Protein AF-U7QL66-F1 (afdb_monomer_lite)

Organism: NCBI:txid1348334

Foldseek 3Di:
DDDYDDDDDDDDDDDDDDDDPDDDDDDDDDLADDAACWAAWDQFPVRWIKTWGLFQAPAPPAPDWDAAPVDPPFIWHKFFGTFMWTAGRNHDTGTPGTRWIWTHTNRSPPIFTFHYWDADPVRDIDTDGDDGDDPVCVVVVVVVVVVD

pLDDT: mean 83.58, std 19.4, range [34.06, 98.75]

Structure (mmCIF, N/CA/C/O backbone):
data_AF-U7QL66-F1
#
_entry.id   AF-U7QL66-F1
#
loop_
_atom_site.group_PDB
_atom_site.id
_atom_site.type_symbol
_atom_site.label_atom_id
_atom_site.label_alt_id
_atom_site.label_comp_id
_atom_site.label_asym_id
_atom_site.label_entity_id
_atom_site.label_seq_id
_atom_site.pdbx_PDB_ins_code
_atom_site.Cartn_x
_atom_site.Cartn_y
_atom_site.Cartn_z
_atom_site.occupancy
_atom_site.B_iso_or_equiv
_atom_site.auth_seq_id
_atom_site.auth_comp_id
_atom_site.auth_asym_id
_atom_site.auth_atom_id
_atom_site.pdbx_PDB_model_num
ATOM 1 N N . MET A 1 1 ? -92.414 -1.907 -12.425 1.00 38.94 1 MET A N 1
ATOM 2 C CA . MET A 1 1 ? -91.054 -2.414 -12.696 1.00 38.94 1 MET A CA 1
ATOM 3 C C . MET A 1 1 ? -90.173 -1.209 -13.003 1.00 38.94 1 MET A C 1
ATOM 5 O O . MET A 1 1 ? -90.602 -0.395 -13.807 1.00 38.94 1 MET A O 1
ATOM 9 N N . ASN A 1 2 ? -89.016 -1.118 -12.329 1.00 34.97 2 ASN A N 1
ATOM 10 C CA . ASN A 1 2 ? -87.905 -0.143 -12.462 1.00 34.97 2 ASN A CA 1
ATOM 11 C C . ASN A 1 2 ? -88.143 1.210 -11.744 1.00 34.97 2 ASN A C 1
ATOM 13 O O . ASN A 1 2 ? -89.001 1.965 -12.174 1.00 34.97 2 ASN A O 1
ATOM 17 N N . ILE A 1 3 ? -87.591 1.548 -10.564 1.00 43.28 3 ILE A N 1
ATOM 18 C CA . ILE A 1 3 ? -86.245 1.441 -9.942 1.00 43.28 3 ILE A CA 1
ATOM 19 C C . ILE A 1 3 ? -85.264 2.525 -10.469 1.00 43.28 3 ILE A C 1
ATOM 21 O O . ILE A 1 3 ? -84.687 2.337 -11.533 1.00 43.28 3 ILE A O 1
ATOM 25 N N . ASN A 1 4 ? -85.043 3.567 -9.633 1.00 43.81 4 ASN A N 1
ATOM 26 C CA . ASN A 1 4 ? -83.749 4.231 -9.309 1.00 43.81 4 ASN A CA 1
ATOM 27 C C . ASN A 1 4 ? -83.095 5.183 -10.348 1.00 43.81 4 ASN A C 1
ATOM 29 O O . ASN A 1 4 ? -83.292 5.006 -11.536 1.00 43.81 4 ASN A O 1
ATOM 33 N N . HIS A 1 5 ? -82.242 6.180 -10.045 1.00 45.50 5 HIS A N 1
ATOM 34 C CA . HIS A 1 5 ? -81.647 6.782 -8.831 1.00 45.50 5 HIS A CA 1
ATOM 35 C C . HIS A 1 5 ? -80.715 7.951 -9.266 1.00 45.50 5 HIS A C 1
ATOM 37 O O . HIS A 1 5 ? -80.104 7.838 -10.321 1.00 45.50 5 HIS A O 1
ATOM 43 N N . SER A 1 6 ? -80.477 8.922 -8.361 1.00 57.81 6 SER A N 1
ATOM 44 C CA . SER A 1 6 ? -79.197 9.652 -8.125 1.00 57.81 6 SER A CA 1
ATOM 45 C C . SER A 1 6 ? -78.685 10.597 -9.240 1.00 57.81 6 SER A C 1
ATOM 47 O O . SER A 1 6 ? -79.001 10.426 -10.404 1.00 57.81 6 SER A O 1
ATOM 49 N N . VAL A 1 7 ? -77.944 11.682 -8.976 1.00 44.00 7 VAL A N 1
ATOM 50 C CA . VAL A 1 7 ? -76.622 11.706 -8.327 1.00 44.00 7 VAL A CA 1
ATOM 51 C C . VAL A 1 7 ? -76.385 13.037 -7.591 1.00 44.00 7 VAL A C 1
ATOM 53 O O . VAL A 1 7 ? -76.432 14.105 -8.197 1.00 44.00 7 VAL A O 1
ATOM 56 N N . CYS A 1 8 ? -76.074 12.964 -6.291 1.00 45.19 8 CYS A N 1
ATOM 57 C CA . CYS A 1 8 ? -75.400 14.031 -5.541 1.00 45.19 8 CYS A CA 1
ATOM 58 C C . CYS A 1 8 ? -73.889 13.925 -5.788 1.00 45.19 8 CYS A C 1
ATOM 60 O O . CYS A 1 8 ? -73.288 12.903 -5.460 1.00 45.19 8 CYS A O 1
ATOM 62 N N . SER A 1 9 ? -73.270 14.972 -6.334 1.00 47.75 9 SER A N 1
ATOM 63 C CA . SER A 1 9 ? -71.812 15.046 -6.484 1.00 47.75 9 SER A CA 1
ATOM 64 C C . SER A 1 9 ? -71.155 15.520 -5.188 1.00 47.75 9 SER A C 1
ATOM 66 O O . SER A 1 9 ? -71.412 16.631 -4.730 1.00 47.75 9 SER A O 1
ATOM 68 N N . LEU A 1 10 ? -70.266 14.695 -4.631 1.00 46.38 10 LEU A N 1
ATOM 69 C CA . LEU A 1 10 ? -69.299 15.083 -3.603 1.00 46.38 10 LEU A CA 1
ATOM 70 C C . LEU A 1 10 ? -67.921 15.192 -4.268 1.00 46.38 10 LEU A C 1
ATOM 72 O O . LEU A 1 10 ? -67.389 14.199 -4.762 1.00 46.38 10 LEU A O 1
ATOM 76 N N . ALA A 1 11 ? -67.348 16.394 -4.298 1.00 51.62 11 ALA A N 1
ATOM 77 C CA . ALA A 1 11 ? -65.981 16.606 -4.761 1.00 51.62 11 ALA A CA 1
ATOM 78 C C . ALA A 1 11 ? -65.005 16.303 -3.614 1.00 51.62 11 ALA A C 1
ATOM 80 O O . ALA A 1 11 ? -65.017 16.979 -2.587 1.00 51.62 11 ALA A O 1
ATOM 81 N N . VAL A 1 12 ? -64.172 15.275 -3.783 1.00 53.66 12 VAL A N 1
ATOM 82 C CA . VAL A 1 12 ? -63.078 14.937 -2.864 1.00 53.66 12 VAL A CA 1
ATOM 83 C C . VAL A 1 12 ? -61.782 15.486 -3.454 1.00 53.66 12 VAL A C 1
ATOM 85 O O . VAL A 1 12 ? -61.336 15.033 -4.506 1.00 53.66 12 VAL A O 1
ATOM 88 N N . THR A 1 13 ? -61.178 16.466 -2.786 1.00 55.41 13 THR A N 1
ATOM 89 C CA . THR A 1 13 ? -59.873 17.023 -3.168 1.00 55.41 13 THR A CA 1
ATOM 90 C C . THR A 1 13 ? -58.767 16.267 -2.432 1.00 55.41 13 THR A C 1
ATOM 92 O O . THR A 1 13 ? -58.628 16.396 -1.217 1.00 55.41 13 THR A O 1
ATOM 95 N N . CYS A 1 14 ? -57.967 15.481 -3.154 1.00 47.47 14 CYS A N 1
ATOM 96 C CA . CYS A 1 14 ? -56.754 14.857 -2.621 1.00 47.47 14 CYS A CA 1
ATOM 97 C C . CYS A 1 14 ? -55.600 15.874 -2.588 1.00 47.47 14 CYS A C 1
ATOM 99 O O . CYS A 1 14 ? -55.140 16.330 -3.633 1.00 47.47 14 CYS A O 1
ATOM 101 N N . LEU A 1 15 ? -55.113 16.213 -1.392 1.00 58.25 15 LEU A N 1
ATOM 102 C CA . LEU A 1 15 ? -53.862 16.950 -1.194 1.00 58.25 15 LEU A CA 1
ATOM 103 C C . LEU A 1 15 ? -52.686 15.968 -1.288 1.00 58.25 15 LEU A C 1
ATOM 105 O O . LEU A 1 15 ? -52.496 15.134 -0.406 1.00 58.25 15 LEU A O 1
ATOM 109 N N . PHE A 1 16 ? -51.896 16.063 -2.357 1.00 60.91 16 PHE A N 1
ATOM 110 C CA . PHE A 1 16 ? -50.624 15.351 -2.472 1.00 60.91 16 PHE A CA 1
ATOM 111 C C . PHE A 1 16 ? -49.550 16.121 -1.692 1.00 60.91 16 PHE A C 1
ATOM 113 O O . PHE A 1 16 ? -49.189 17.235 -2.067 1.00 60.91 16 PHE A O 1
ATOM 120 N N . PHE A 1 17 ? -49.048 15.546 -0.598 1.00 59.81 17 PHE A N 1
ATOM 121 C CA . PHE A 1 17 ? -47.906 16.092 0.139 1.00 59.81 17 PHE A CA 1
ATOM 122 C C . PHE A 1 17 ? -46.618 15.543 -0.489 1.00 59.81 17 PHE A C 1
ATOM 124 O O . PHE A 1 17 ? -46.265 14.381 -0.291 1.00 59.81 17 PHE A O 1
ATOM 131 N N . SER A 1 18 ? -45.927 16.357 -1.286 1.00 65.31 18 SER A N 1
ATOM 132 C CA . SER A 1 18 ? -44.615 15.998 -1.829 1.00 65.31 18 SER A CA 1
ATOM 133 C C . SER A 1 18 ? -43.551 16.184 -0.748 1.00 65.31 18 SER A C 1
ATOM 135 O O . SER A 1 18 ? -43.198 17.311 -0.409 1.00 65.31 18 SER A O 1
ATOM 137 N N . ILE A 1 19 ? -43.027 15.085 -0.202 1.00 64.62 19 ILE A N 1
ATOM 138 C CA . ILE A 1 19 ? -41.820 15.109 0.633 1.00 64.62 19 ILE A CA 1
ATOM 139 C C . ILE A 1 19 ? -40.602 15.379 -0.254 1.00 64.62 19 ILE A C 1
ATOM 141 O O . ILE A 1 19 ? -40.153 14.522 -1.012 1.00 64.62 19 ILE A O 1
ATOM 145 N N . THR A 1 20 ? -40.061 16.591 -0.182 1.00 66.38 20 THR A N 1
ATOM 146 C CA . THR A 1 20 ? -38.786 16.921 -0.819 1.00 66.38 20 THR A CA 1
ATOM 147 C C . THR A 1 20 ? -37.652 16.398 0.059 1.00 66.38 20 THR A C 1
ATOM 149 O O . THR A 1 20 ? -37.347 16.998 1.088 1.00 66.38 20 THR A O 1
ATOM 152 N N . ASN A 1 21 ? -37.008 15.295 -0.329 1.00 69.56 21 ASN A N 1
ATOM 153 C CA . ASN A 1 21 ? -35.705 14.943 0.235 1.00 69.56 21 ASN A CA 1
ATOM 154 C C . ASN A 1 21 ? -34.675 15.936 -0.313 1.00 69.56 21 ASN A C 1
ATOM 156 O O . ASN A 1 21 ? -34.257 15.841 -1.465 1.00 69.56 21 ASN A O 1
ATOM 160 N N . THR A 1 22 ? -34.299 16.928 0.491 1.00 70.56 22 THR A N 1
ATOM 161 C CA . THR A 1 22 ? -33.166 17.802 0.182 1.00 70.56 22 THR A CA 1
ATOM 162 C C . THR A 1 22 ? -31.888 16.975 0.206 1.00 70.56 22 THR A C 1
ATOM 164 O O . THR A 1 22 ? -31.561 16.378 1.231 1.00 70.56 22 THR A O 1
ATOM 167 N N . ALA A 1 23 ? -31.162 16.936 -0.912 1.00 71.19 23 ALA A N 1
ATOM 168 C CA . ALA A 1 23 ? -29.839 16.329 -0.957 1.00 71.19 23 ALA A CA 1
ATOM 169 C C . ALA A 1 23 ? -28.906 17.100 -0.012 1.00 71.19 23 ALA A C 1
ATOM 171 O O . ALA A 1 23 ? -28.604 18.272 -0.240 1.00 71.19 23 ALA A O 1
ATOM 172 N N . GLN A 1 24 ? -28.482 16.454 1.071 1.00 77.75 24 GLN A N 1
ATOM 173 C CA . GLN A 1 24 ? -27.497 17.012 1.986 1.00 77.75 24 GLN A CA 1
ATOM 174 C C . GLN A 1 24 ? -26.102 16.750 1.418 1.00 77.75 24 GLN A C 1
ATOM 176 O O . GLN A 1 24 ? -25.776 15.619 1.058 1.00 77.75 24 GLN A O 1
ATOM 181 N N . ALA A 1 25 ? -25.288 17.800 1.304 1.00 79.62 25 ALA A N 1
ATOM 182 C CA . ALA A 1 25 ? -23.911 17.663 0.849 1.00 79.62 25 ALA A CA 1
ATOM 183 C C . ALA A 1 25 ? -23.125 16.782 1.833 1.00 79.62 25 ALA A C 1
ATOM 185 O O . ALA A 1 25 ? -23.162 17.012 3.043 1.00 79.62 25 ALA A O 1
ATOM 186 N N . ALA A 1 26 ? -22.423 15.774 1.313 1.00 85.44 26 ALA A N 1
ATOM 187 C CA . ALA A 1 26 ? -21.496 14.982 2.107 1.00 85.44 26 ALA A CA 1
ATOM 188 C C . ALA A 1 26 ? -20.259 15.827 2.436 1.00 85.44 26 ALA A C 1
ATOM 190 O O . ALA A 1 26 ? -19.663 16.438 1.547 1.00 85.44 26 ALA A O 1
ATOM 191 N N . THR A 1 27 ? -19.865 15.844 3.707 1.00 88.75 27 THR A N 1
ATOM 192 C CA . THR A 1 27 ? -18.604 16.451 4.138 1.00 88.75 27 THR A CA 1
ATOM 193 C C . THR A 1 27 ? -17.550 15.362 4.231 1.00 88.75 27 THR A C 1
ATOM 195 O O . THR A 1 27 ? -17.754 14.359 4.912 1.00 88.75 27 THR A O 1
ATOM 198 N N . PHE A 1 28 ? -16.414 15.576 3.575 1.00 90.62 28 PHE A N 1
ATOM 199 C CA . PHE A 1 28 ? -15.249 14.711 3.702 1.00 90.62 28 PHE A CA 1
ATOM 200 C C . PHE A 1 28 ? -14.248 15.352 4.651 1.00 90.62 28 PHE A C 1
ATOM 202 O O . PHE A 1 28 ? -13.919 16.532 4.522 1.00 90.62 28 PHE A O 1
ATOM 209 N N . THR A 1 29 ? -13.746 14.562 5.589 1.00 93.56 29 THR A N 1
ATOM 210 C CA . THR A 1 29 ? -12.607 14.928 6.423 1.00 93.56 29 THR A CA 1
ATOM 211 C C . THR A 1 29 ? -11.462 13.978 6.133 1.00 93.56 29 THR A C 1
ATOM 213 O O . THR A 1 29 ? -11.650 12.826 5.735 1.00 93.56 29 THR A O 1
ATOM 216 N N . ARG A 1 30 ? -10.242 14.478 6.306 1.00 94.12 30 ARG A N 1
ATOM 217 C CA . ARG A 1 30 ? -9.058 13.639 6.216 1.00 94.12 30 ARG A CA 1
ATOM 218 C C . ARG A 1 30 ? -8.996 12.759 7.457 1.00 94.12 30 ARG A C 1
ATOM 220 O O . ARG A 1 30 ? -8.876 13.283 8.558 1.00 94.12 30 ARG A O 1
ATOM 227 N N . PHE A 1 31 ? -9.081 11.450 7.259 1.00 95.06 31 PHE A N 1
ATOM 228 C CA . PHE A 1 31 ? -8.989 10.481 8.348 1.00 95.06 31 PHE A CA 1
ATOM 229 C C . PHE A 1 31 ? -7.541 10.071 8.642 1.00 95.06 31 PHE A C 1
ATOM 231 O O . PHE A 1 31 ? -7.147 10.040 9.796 1.00 95.06 31 PHE A O 1
ATOM 238 N N . ALA A 1 32 ? -6.739 9.814 7.605 1.00 97.12 32 ALA A N 1
ATOM 239 C CA . ALA A 1 32 ? -5.353 9.366 7.736 1.00 97.12 32 ALA A CA 1
ATOM 240 C C . ALA A 1 32 ? -4.462 9.931 6.618 1.00 97.12 32 ALA A C 1
ATOM 242 O O . ALA A 1 32 ? -4.953 10.393 5.580 1.00 97.12 32 ALA A O 1
ATOM 243 N N . GLU A 1 33 ? -3.145 9.899 6.828 1.00 97.31 33 GLU A N 1
ATOM 244 C CA . GLU A 1 33 ? -2.145 10.387 5.879 1.00 97.31 33 GLU A CA 1
ATOM 245 C C . GLU A 1 33 ? -0.819 9.629 5.913 1.00 97.31 33 GLU A C 1
ATOM 247 O O . GLU A 1 33 ? -0.607 8.778 6.764 1.00 97.31 33 GLU A O 1
ATOM 252 N N . GLY A 1 34 ? 0.087 9.954 4.985 1.00 96.75 34 GLY A N 1
ATOM 253 C CA . GLY A 1 34 ? 1.432 9.371 4.944 1.00 96.75 34 GLY A CA 1
ATOM 254 C C . GLY A 1 34 ? 1.516 7.998 4.271 1.00 96.75 34 GLY A C 1
ATOM 255 O O . GLY A 1 34 ? 2.612 7.466 4.146 1.00 96.75 34 GLY A O 1
ATOM 256 N N . LEU A 1 35 ? 0.390 7.459 3.795 1.00 98.06 35 LEU A N 1
ATOM 257 C CA . LEU A 1 35 ? 0.331 6.194 3.061 1.00 98.06 35 LEU A CA 1
ATOM 258 C C . LEU A 1 35 ? 0.946 6.322 1.657 1.00 98.06 35 LEU A C 1
ATOM 260 O O . LEU A 1 35 ? 0.648 7.261 0.912 1.00 98.06 35 LEU A O 1
ATOM 264 N N . GLN A 1 36 ? 1.754 5.344 1.261 1.00 97.94 36 GLN A N 1
ATOM 265 C CA . GLN A 1 36 ? 2.434 5.279 -0.028 1.00 97.94 36 GLN A CA 1
ATOM 266 C C . GLN A 1 36 ? 1.619 4.492 -1.049 1.00 97.94 36 GLN A C 1
ATOM 268 O O . GLN A 1 36 ? 1.538 3.265 -0.995 1.00 97.94 36 GLN A O 1
ATOM 273 N N . ASN A 1 37 ? 1.048 5.199 -2.030 1.00 97.19 37 ASN A N 1
ATOM 274 C CA . ASN A 1 37 ? 0.239 4.580 -3.081 1.00 97.19 37 ASN A CA 1
ATOM 275 C C . ASN A 1 37 ? -0.818 3.623 -2.487 1.00 97.19 37 ASN A C 1
ATOM 277 O O . ASN A 1 37 ? -0.853 2.445 -2.845 1.00 97.19 37 ASN A O 1
ATOM 281 N N . ALA A 1 38 ? -1.656 4.129 -1.572 1.00 97.44 38 ALA A N 1
ATOM 282 C CA . ALA A 1 38 ? -2.722 3.355 -0.934 1.00 97.44 38 ALA A CA 1
ATOM 283 C C . ALA A 1 38 ? -3.608 2.633 -1.972 1.00 97.44 38 ALA A C 1
ATOM 285 O O . ALA A 1 38 ? -3.879 3.163 -3.060 1.00 97.44 38 ALA A O 1
ATOM 286 N N . ARG A 1 39 ? -4.017 1.404 -1.649 1.00 96.69 39 ARG A N 1
ATOM 287 C CA . ARG A 1 39 ? -4.853 0.532 -2.486 1.00 96.69 39 ARG A CA 1
ATOM 288 C C . ARG A 1 39 ? -6.049 0.019 -1.678 1.00 96.69 39 ARG A C 1
ATOM 290 O O . ARG A 1 39 ? -6.770 0.823 -1.091 1.00 96.69 39 ARG A O 1
ATOM 297 N N . GLY A 1 40 ? -6.287 -1.290 -1.698 1.00 97.38 40 GLY A N 1
ATOM 298 C CA . GLY A 1 40 ? -7.339 -1.952 -0.949 1.00 97.38 40 GLY A CA 1
ATOM 299 C C . GLY A 1 40 ? -7.178 -1.762 0.554 1.00 97.38 40 GLY A C 1
ATOM 300 O O . GLY A 1 40 ? -6.070 -1.594 1.076 1.00 97.38 40 GLY A O 1
ATOM 301 N N . LEU A 1 41 ? -8.321 -1.739 1.229 1.00 97.81 41 LEU A N 1
ATOM 302 C CA . LEU A 1 41 ? -8.418 -1.544 2.662 1.00 97.81 41 LEU A CA 1
ATOM 303 C C . LEU A 1 41 ? -9.564 -2.371 3.235 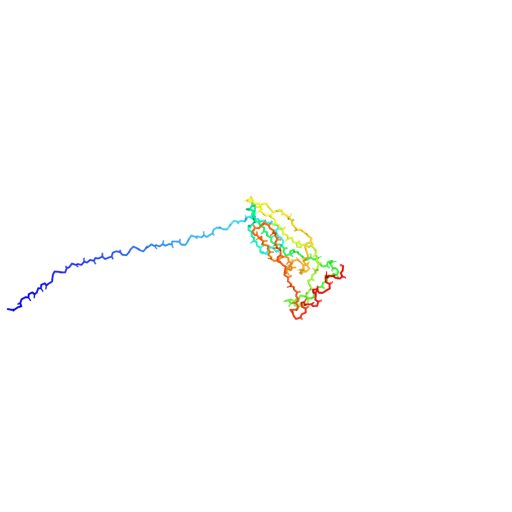1.00 97.81 41 LEU A C 1
ATOM 305 O O . LEU A 1 41 ? -10.590 -2.567 2.584 1.00 97.81 41 LEU A O 1
ATOM 309 N N . THR A 1 42 ? -9.390 -2.835 4.466 1.00 98.25 42 THR A N 1
ATOM 310 C CA . THR A 1 42 ? -10.407 -3.594 5.195 1.00 98.25 42 THR A CA 1
ATOM 311 C C . THR A 1 42 ? -10.290 -3.333 6.686 1.00 98.25 42 THR A C 1
ATOM 313 O O . THR A 1 42 ? -9.203 -3.056 7.190 1.00 98.25 42 THR A O 1
ATOM 316 N N . PHE A 1 43 ? -11.393 -3.481 7.413 1.00 98.00 43 PHE A N 1
ATOM 317 C CA . PHE A 1 43 ? -11.317 -3.609 8.863 1.00 98.00 43 PHE A CA 1
ATOM 318 C C . PHE A 1 43 ? -10.809 -5.004 9.233 1.00 98.00 43 PHE A C 1
ATOM 320 O O . PHE A 1 43 ? -11.245 -6.003 8.653 1.00 98.00 43 PHE A O 1
ATOM 327 N N . GLY A 1 44 ? -9.866 -5.052 10.169 1.00 97.19 44 GLY A N 1
ATOM 328 C CA . GLY A 1 44 ? -9.368 -6.282 10.764 1.00 97.19 44 GLY A CA 1
ATOM 329 C C . GLY A 1 44 ? -10.299 -6.818 11.858 1.00 97.19 44 GLY A C 1
ATOM 330 O O . GLY A 1 44 ? -11.234 -6.134 12.287 1.00 97.19 44 GLY A O 1
ATOM 331 N N . PRO A 1 45 ? -10.047 -8.041 12.352 1.00 96.88 45 PRO A N 1
ATOM 332 C CA . PRO A 1 45 ? -10.804 -8.630 13.461 1.00 96.88 45 PRO A CA 1
ATOM 333 C C . PRO A 1 45 ? -10.633 -7.872 14.790 1.00 96.88 45 PRO A C 1
ATOM 335 O O . PRO A 1 45 ? -11.433 -8.051 15.705 1.00 96.88 45 PRO A O 1
ATOM 338 N N . ASP A 1 46 ? -9.604 -7.030 14.904 1.00 95.81 46 ASP A N 1
ATOM 339 C CA . ASP A 1 46 ? -9.344 -6.134 16.034 1.00 95.81 46 ASP A CA 1
ATOM 340 C C . ASP A 1 46 ? -10.074 -4.781 15.920 1.00 95.81 46 ASP A C 1
ATOM 342 O O . ASP A 1 46 ? -9.979 -3.956 16.827 1.00 95.81 46 ASP A O 1
ATOM 346 N N . GLY A 1 47 ? -10.838 -4.563 14.842 1.00 95.62 47 GLY A N 1
ATOM 347 C CA . GLY A 1 47 ? -11.605 -3.339 14.601 1.00 95.62 47 GLY A CA 1
ATOM 348 C C . GLY A 1 47 ? -10.792 -2.189 14.005 1.00 95.62 47 GLY A C 1
ATOM 349 O O . GLY A 1 47 ? -11.357 -1.127 13.747 1.00 95.62 47 GLY A O 1
ATOM 350 N N . GLU A 1 48 ? -9.502 -2.399 13.749 1.00 97.94 48 GLU A N 1
ATOM 351 C CA . GLU A 1 48 ? -8.621 -1.402 13.146 1.00 97.94 48 GLU A CA 1
ATOM 352 C C . GLU A 1 48 ? -8.714 -1.433 11.618 1.00 97.94 48 GLU A C 1
ATOM 354 O O . GLU A 1 48 ? -9.050 -2.457 11.018 1.00 97.94 48 GLU A O 1
ATOM 359 N N . LEU A 1 49 ? -8.410 -0.312 10.961 1.00 98.38 49 LEU A N 1
ATOM 360 C CA . LEU A 1 49 ? -8.395 -0.242 9.501 1.00 98.38 49 LEU A CA 1
ATOM 361 C C . LEU A 1 49 ? -7.017 -0.657 8.974 1.00 98.38 49 LEU A C 1
ATOM 363 O O . LEU A 1 49 ? -6.009 -0.061 9.327 1.00 98.38 49 LEU A O 1
ATOM 367 N N . TYR A 1 50 ? -6.958 -1.637 8.083 1.00 98.69 50 TYR A N 1
ATOM 368 C CA . TYR A 1 50 ? -5.732 -2.058 7.408 1.00 98.69 50 TYR A CA 1
ATOM 369 C C . TYR A 1 50 ? -5.749 -1.582 5.965 1.00 98.69 50 TYR A C 1
ATOM 371 O O . TYR A 1 50 ? -6.766 -1.698 5.287 1.00 98.69 50 TYR A O 1
ATOM 379 N N . VAL A 1 51 ? -4.618 -1.069 5.490 1.00 98.75 51 VAL A N 1
ATOM 380 C CA . VAL A 1 51 ? -4.453 -0.525 4.141 1.00 98.75 51 VAL A CA 1
ATOM 381 C C . VAL A 1 51 ? -3.245 -1.177 3.483 1.00 98.75 51 VAL A C 1
ATOM 383 O O . VAL A 1 51 ? -2.145 -1.164 4.038 1.00 98.75 51 VAL A O 1
ATOM 386 N N . ALA A 1 52 ? -3.439 -1.729 2.288 1.00 98.56 52 ALA A N 1
ATOM 387 C CA . ALA A 1 52 ? -2.346 -2.163 1.432 1.00 98.56 52 ALA A CA 1
ATOM 388 C C . ALA A 1 52 ? -1.703 -0.949 0.740 1.00 98.56 52 ALA A C 1
ATOM 390 O O . ALA A 1 52 ? -2.385 -0.108 0.150 1.00 98.56 52 ALA A O 1
ATOM 391 N N . GLU A 1 53 ? -0.378 -0.873 0.787 1.00 98.44 53 GLU A N 1
ATOM 392 C CA . GLU A 1 53 ? 0.429 0.185 0.186 1.00 98.44 53 GLU A CA 1
ATOM 393 C C . GLU A 1 53 ? 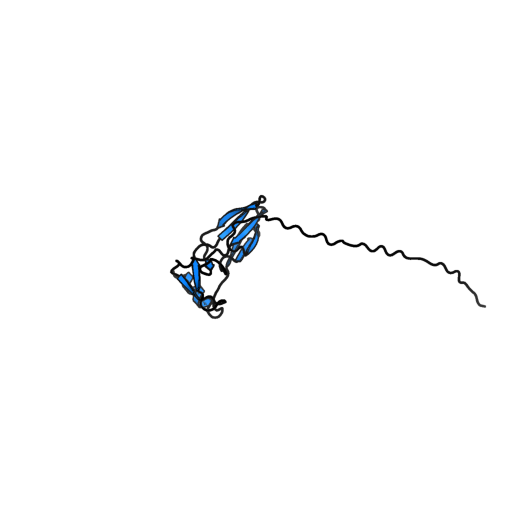1.293 -0.412 -0.920 1.00 98.44 53 GLU A C 1
ATOM 395 O O . GLU A 1 53 ? 2.182 -1.231 -0.664 1.00 98.44 53 GLU A O 1
ATOM 400 N N . ALA A 1 54 ? 1.062 0.013 -2.166 1.00 97.81 54 ALA A N 1
ATOM 401 C CA . ALA A 1 54 ? 1.834 -0.483 -3.304 1.00 97.81 54 ALA A CA 1
ATOM 402 C C . ALA A 1 54 ? 3.319 -0.074 -3.230 1.00 97.81 54 ALA A C 1
ATOM 404 O O . ALA A 1 54 ? 4.140 -0.643 -3.951 1.00 97.81 54 ALA A O 1
ATOM 405 N N . GLY A 1 55 ? 3.665 0.888 -2.368 1.00 97.50 55 GLY A N 1
ATOM 406 C CA . GLY A 1 55 ? 5.015 1.418 -2.191 1.00 97.50 55 GLY A CA 1
ATOM 407 C C . GLY A 1 55 ? 5.369 2.461 -3.244 1.00 97.50 55 GLY A C 1
ATOM 408 O O . GLY A 1 55 ? 4.489 2.989 -3.916 1.00 97.50 55 GLY A O 1
ATOM 409 N N . ILE A 1 56 ? 6.655 2.770 -3.391 1.00 97.44 56 ILE A N 1
ATOM 410 C CA . ILE A 1 56 ? 7.173 3.805 -4.308 1.00 97.44 56 ILE A CA 1
ATOM 411 C C . ILE A 1 56 ? 8.282 3.275 -5.231 1.00 97.44 56 ILE A C 1
ATOM 413 O O . ILE A 1 56 ? 9.041 4.049 -5.807 1.00 97.44 56 ILE A O 1
ATOM 417 N N . GLY A 1 57 ? 8.411 1.954 -5.366 1.00 95.88 57 GLY A N 1
ATOM 418 C CA . GLY A 1 57 ? 9.501 1.332 -6.115 1.00 95.88 57 GLY A CA 1
ATOM 419 C C . GLY A 1 57 ? 10.873 1.558 -5.476 1.00 95.88 57 GLY A C 1
ATOM 420 O O . GLY A 1 57 ? 10.979 1.871 -4.288 1.00 95.88 57 GLY A O 1
ATOM 421 N N . GLY A 1 58 ? 11.929 1.350 -6.267 1.00 95.62 58 GLY A N 1
ATOM 422 C CA . GLY A 1 58 ? 13.325 1.575 -5.862 1.00 95.62 58 GLY A CA 1
ATOM 423 C C . GLY A 1 58 ? 13.907 2.928 -6.286 1.00 95.62 58 GLY A C 1
ATOM 424 O O . GLY A 1 58 ? 15.048 3.229 -5.942 1.00 95.62 58 GLY A O 1
ATOM 425 N N . GLY A 1 59 ? 13.143 3.733 -7.033 1.00 94.56 59 GLY A N 1
ATOM 426 C CA . GLY A 1 59 ? 13.608 4.995 -7.612 1.00 94.56 59 GLY A CA 1
ATOM 427 C C . GLY A 1 59 ? 14.684 4.819 -8.693 1.00 94.56 59 GLY A C 1
ATOM 428 O O . GLY A 1 59 ? 15.108 3.707 -9.007 1.00 94.56 59 GLY A O 1
ATOM 429 N N . SER A 1 60 ? 15.156 5.936 -9.255 1.00 87.44 60 SER A N 1
ATOM 430 C CA . SER A 1 60 ? 16.142 5.948 -10.355 1.00 87.44 60 SER A CA 1
ATOM 431 C C . SER A 1 60 ? 17.520 5.381 -9.996 1.00 87.44 60 SER A C 1
ATOM 433 O O . SER A 1 60 ? 18.340 5.160 -10.884 1.00 87.44 60 SER A O 1
ATOM 435 N N . THR A 1 61 ? 17.796 5.155 -8.711 1.00 87.38 61 THR A N 1
ATOM 436 C CA . THR A 1 61 ? 19.051 4.569 -8.224 1.00 87.38 61 THR A CA 1
ATOM 437 C C . THR A 1 61 ? 19.022 3.042 -8.185 1.00 87.38 61 THR A C 1
ATOM 439 O O . THR A 1 61 ? 20.073 2.426 -7.998 1.00 87.38 61 THR A O 1
ATOM 442 N N . SER A 1 62 ? 17.853 2.415 -8.362 1.00 89.44 62 SER A N 1
ATOM 443 C CA . SER A 1 62 ? 17.747 0.958 -8.408 1.00 89.44 62 SER A CA 1
ATOM 444 C C . SER A 1 62 ? 18.368 0.409 -9.692 1.00 89.44 62 SER A C 1
ATOM 446 O O . SER A 1 62 ? 18.088 0.878 -10.793 1.00 89.44 62 SER A O 1
ATOM 448 N N . SER A 1 63 ? 19.194 -0.627 -9.554 1.00 87.50 63 SER A N 1
ATOM 449 C CA . SER A 1 63 ? 19.828 -1.330 -10.676 1.00 87.50 63 SER A CA 1
ATOM 450 C C . SER A 1 63 ? 18.909 -2.348 -11.358 1.00 87.50 63 SER A C 1
ATOM 452 O O . SER A 1 63 ? 19.307 -2.970 -12.341 1.00 87.50 63 SER A O 1
ATOM 454 N N . SER A 1 64 ? 17.698 -2.548 -10.830 1.00 90.12 64 SER A N 1
ATOM 455 C CA . SER A 1 64 ? 16.715 -3.500 -11.345 1.00 90.12 64 SER A CA 1
ATOM 456 C C . SER A 1 64 ? 15.474 -2.761 -11.832 1.00 90.12 64 SER A C 1
ATOM 458 O O . SER A 1 64 ? 14.708 -2.235 -11.023 1.00 90.12 64 SER A O 1
ATOM 460 N N . SER A 1 65 ? 15.261 -2.750 -13.148 1.00 91.75 65 SER A N 1
ATOM 461 C CA . SER A 1 65 ? 14.082 -2.155 -13.776 1.00 91.75 65 SER A CA 1
ATOM 462 C C . SER A 1 65 ? 13.446 -3.071 -14.819 1.00 91.75 65 SER A C 1
ATOM 464 O O . SER A 1 65 ? 14.066 -4.007 -15.331 1.00 91.75 65 SER A O 1
ATOM 466 N N . ILE A 1 66 ? 12.180 -2.794 -15.123 1.00 88.81 66 ILE A N 1
ATOM 467 C CA . ILE A 1 66 ? 11.469 -3.340 -16.278 1.00 88.81 66 ILE A CA 1
ATOM 468 C C . ILE A 1 66 ? 10.869 -2.189 -17.094 1.00 88.81 66 ILE A C 1
ATOM 470 O O . ILE A 1 66 ? 10.469 -1.187 -16.499 1.00 88.81 66 ILE A O 1
ATOM 474 N N . PRO A 1 67 ? 10.720 -2.329 -18.421 1.00 89.88 67 PRO A N 1
ATOM 475 C CA . PRO A 1 67 ? 9.981 -1.352 -19.210 1.00 89.88 67 PRO A CA 1
ATOM 476 C C . PRO A 1 67 ? 8.543 -1.211 -18.703 1.00 89.88 67 PRO A C 1
ATOM 478 O O . PRO A 1 67 ? 7.875 -2.211 -18.420 1.00 89.88 67 PRO A O 1
ATOM 481 N N . SER A 1 68 ? 8.048 0.021 -18.611 1.00 88.50 68 SER A N 1
ATOM 482 C CA . SER A 1 68 ? 6.653 0.275 -18.263 1.00 88.50 68 SER A CA 1
ATOM 483 C C . SER A 1 68 ? 5.734 -0.288 -19.353 1.00 88.50 68 SER A C 1
ATOM 485 O O . SER A 1 68 ? 5.872 0.086 -20.522 1.00 88.50 68 SER A O 1
ATOM 487 N N . PRO A 1 69 ? 4.755 -1.146 -19.009 1.00 83.25 69 PRO A N 1
ATOM 488 C CA . PRO A 1 69 ? 3.809 -1.665 -19.994 1.00 83.25 69 PRO A CA 1
ATOM 489 C C . PRO A 1 69 ? 2.800 -0.604 -20.456 1.00 83.25 69 PRO A C 1
ATOM 491 O O . PRO A 1 69 ? 2.168 -0.778 -21.494 1.00 83.25 69 PRO A O 1
ATOM 494 N N . ASN A 1 70 ? 2.647 0.487 -19.696 1.00 83.62 70 ASN A N 1
ATOM 495 C CA . ASN A 1 70 ? 1.610 1.496 -19.919 1.00 83.62 70 ASN A CA 1
ATOM 496 C C . ASN A 1 70 ? 2.167 2.826 -20.448 1.00 83.62 70 ASN A C 1
ATOM 498 O O . ASN A 1 70 ? 1.406 3.625 -20.988 1.00 83.62 70 ASN A O 1
ATOM 502 N N . ILE A 1 71 ? 3.469 3.093 -20.272 1.00 89.69 71 ILE A N 1
ATOM 503 C CA . ILE A 1 71 ? 4.086 4.379 -20.627 1.00 89.69 71 ILE A CA 1
ATOM 504 C C . ILE A 1 71 ? 5.385 4.130 -21.410 1.00 89.69 71 ILE A C 1
ATOM 506 O O . ILE A 1 71 ? 6.415 3.834 -20.804 1.00 89.69 71 ILE A O 1
ATOM 510 N N . PRO A 1 72 ? 5.362 4.251 -22.751 1.00 91.75 72 PRO A N 1
ATOM 511 C CA . PRO A 1 72 ? 6.537 4.023 -23.586 1.00 91.75 72 PRO A CA 1
ATOM 512 C C . PRO A 1 72 ? 7.730 4.907 -23.206 1.00 91.75 72 PRO A C 1
ATOM 514 O O . PRO A 1 72 ? 7.579 6.105 -22.974 1.00 91.75 72 PRO A O 1
ATOM 517 N N . GLY A 1 73 ? 8.927 4.318 -23.196 1.00 92.00 73 GLY A N 1
ATOM 518 C CA . GLY A 1 73 ? 10.180 5.027 -22.920 1.00 92.00 73 GLY A CA 1
ATOM 519 C C . GLY A 1 73 ? 10.477 5.268 -21.438 1.00 92.00 73 GLY A C 1
ATOM 520 O O . GLY A 1 73 ? 11.519 5.844 -21.137 1.00 92.00 73 GLY A O 1
ATOM 521 N N . LEU A 1 74 ? 9.605 4.823 -20.528 1.00 92.56 74 LEU A N 1
ATOM 522 C CA . LEU A 1 74 ? 9.858 4.842 -19.090 1.00 92.56 74 LEU A CA 1
ATOM 523 C C . LEU A 1 74 ? 10.011 3.432 -18.524 1.00 92.56 74 LEU A C 1
ATOM 525 O O . LEU A 1 74 ? 9.385 2.483 -18.998 1.00 92.56 74 LEU A O 1
ATOM 529 N N . ASP A 1 75 ? 10.785 3.346 -17.450 1.00 92.44 75 ASP A N 1
ATOM 530 C CA . ASP A 1 75 ? 11.049 2.129 -16.694 1.00 92.44 75 ASP A CA 1
ATOM 531 C C . ASP A 1 75 ? 10.371 2.173 -15.318 1.00 92.44 75 ASP A C 1
ATOM 533 O O . ASP A 1 75 ? 10.260 3.228 -14.686 1.00 92.44 75 ASP A O 1
ATOM 537 N N . LEU A 1 76 ? 9.951 1.001 -14.843 1.00 93.06 76 LEU A N 1
ATOM 538 C CA . LEU A 1 76 ? 9.544 0.754 -13.465 1.00 93.06 76 LEU A CA 1
ATOM 539 C C . LEU A 1 76 ? 10.716 0.133 -12.699 1.00 93.06 76 LEU A C 1
ATOM 541 O O . LEU A 1 76 ? 11.265 -0.884 -13.120 1.00 93.06 76 LEU A O 1
ATOM 545 N N . TYR A 1 77 ? 11.071 0.716 -11.562 1.00 94.81 77 TYR A N 1
ATOM 546 C CA . TYR A 1 77 ? 12.226 0.358 -10.745 1.00 94.81 77 TYR A CA 1
ATOM 547 C C . TYR A 1 77 ? 11.810 -0.471 -9.535 1.00 94.81 77 TYR A C 1
ATOM 549 O O . TYR A 1 77 ? 10.949 -0.056 -8.752 1.00 94.81 77 TYR A O 1
ATOM 557 N N . LEU A 1 78 ? 12.446 -1.629 -9.364 1.00 93.81 78 LEU A N 1
ATOM 558 C CA . LEU A 1 78 ? 12.179 -2.550 -8.264 1.00 93.81 78 LEU A CA 1
ATOM 559 C C . LEU A 1 78 ? 12.764 -2.007 -6.961 1.00 93.81 78 LEU A C 1
ATOM 561 O O . LEU A 1 78 ? 13.930 -1.615 -6.909 1.00 93.81 78 LEU A O 1
ATOM 565 N N . GLY A 1 79 ? 11.961 -2.041 -5.906 1.00 94.69 79 GLY A N 1
ATOM 566 C CA . GLY A 1 79 ? 12.364 -1.792 -4.530 1.00 94.69 79 GLY A CA 1
ATOM 567 C C . GLY A 1 79 ? 11.550 -2.629 -3.547 1.00 94.69 79 GLY A C 1
ATOM 568 O O . GLY A 1 79 ? 10.663 -3.391 -3.928 1.00 94.69 79 GLY A O 1
ATOM 569 N N . ASN A 1 80 ? 11.848 -2.467 -2.263 1.00 95.62 80 ASN A N 1
ATOM 570 C CA . ASN A 1 80 ? 11.180 -3.145 -1.148 1.00 95.62 80 ASN A CA 1
ATOM 571 C C . ASN A 1 80 ? 10.393 -2.139 -0.299 1.00 95.62 80 ASN A C 1
ATOM 573 O O . ASN A 1 80 ? 10.555 -2.066 0.917 1.00 95.62 80 ASN A O 1
ATOM 577 N N . THR A 1 81 ? 9.605 -1.298 -0.966 1.00 97.50 81 THR A N 1
ATOM 578 C CA . THR A 1 81 ? 8.877 -0.178 -0.350 1.00 97.50 81 THR A CA 1
ATOM 579 C C . THR A 1 81 ? 7.382 -0.437 -0.197 1.00 97.50 81 THR A C 1
ATOM 581 O O . THR A 1 81 ? 6.680 0.402 0.352 1.00 97.50 81 THR A O 1
ATOM 584 N N . GLY A 1 82 ? 6.876 -1.582 -0.659 1.00 97.69 82 GLY A N 1
ATOM 585 C CA . GLY A 1 82 ? 5.500 -1.984 -0.395 1.00 97.69 82 GLY A CA 1
ATOM 586 C C . GLY A 1 82 ? 5.289 -2.265 1.093 1.00 97.69 82 GLY A C 1
ATOM 587 O O . GLY A 1 82 ? 6.211 -2.701 1.800 1.00 97.69 82 GLY A O 1
ATOM 588 N N . ALA A 1 83 ? 4.060 -2.067 1.556 1.00 98.38 83 ALA A N 1
ATOM 589 C CA . ALA A 1 83 ? 3.705 -2.288 2.948 1.00 98.38 83 ALA A CA 1
ATOM 590 C C . ALA A 1 83 ? 2.226 -2.656 3.130 1.00 98.38 83 ALA A C 1
ATOM 592 O O . ALA A 1 83 ? 1.407 -2.557 2.216 1.00 98.38 83 ALA A O 1
ATOM 593 N N . VAL A 1 84 ? 1.895 -3.093 4.341 1.00 98.56 84 VAL A N 1
ATOM 594 C CA . VAL A 1 84 ? 0.548 -3.009 4.901 1.00 98.56 84 VAL A CA 1
ATOM 595 C C . VAL A 1 84 ? 0.651 -2.155 6.153 1.00 98.56 84 VAL A C 1
ATOM 597 O O . VAL A 1 84 ? 1.451 -2.453 7.049 1.00 98.56 84 VAL A O 1
ATOM 600 N N . SER A 1 85 ? -0.174 -1.119 6.221 1.00 98.69 85 SER A N 1
ATOM 601 C CA . SER A 1 85 ? -0.288 -0.255 7.389 1.00 98.69 85 SER A CA 1
ATOM 602 C C . SER A 1 85 ? -1.607 -0.476 8.099 1.00 98.69 85 SER A C 1
ATOM 604 O O . SER A 1 85 ? -2.646 -0.677 7.476 1.00 98.69 85 SER A O 1
ATOM 606 N N . LYS A 1 86 ? -1.551 -0.411 9.424 1.00 98.50 86 LYS A N 1
ATOM 607 C CA . LYS A 1 86 ? -2.712 -0.323 10.295 1.00 98.50 86 LYS A CA 1
ATOM 608 C C . LYS A 1 86 ? -2.996 1.145 10.593 1.00 98.50 86 LYS A C 1
ATOM 610 O O . LYS A 1 86 ? -2.065 1.920 10.796 1.00 98.50 86 LYS A O 1
ATOM 615 N N . VAL A 1 87 ? -4.262 1.519 10.630 1.00 98.69 87 VAL A N 1
ATOM 616 C CA . VAL A 1 87 ? -4.743 2.864 10.919 1.00 98.69 87 VAL A CA 1
ATOM 617 C C . VAL A 1 87 ? -5.681 2.777 12.114 1.00 98.69 87 VAL A C 1
ATOM 619 O O . VAL A 1 87 ? -6.743 2.161 12.020 1.00 98.69 87 VAL A O 1
ATOM 622 N N . SER A 1 88 ? -5.255 3.381 13.221 1.00 97.94 88 SER A N 1
ATOM 623 C CA . SER A 1 88 ? -6.012 3.440 14.473 1.00 97.94 88 SER A CA 1
ATOM 624 C C . SER A 1 88 ? -7.260 4.333 14.344 1.00 97.94 88 SER A C 1
ATOM 626 O O . SER A 1 88 ? -7.324 5.154 13.422 1.00 97.94 88 SER A O 1
ATOM 628 N N . PRO A 1 89 ? -8.246 4.285 15.267 1.00 96.75 89 PRO A N 1
ATOM 629 C CA . PRO A 1 89 ? -9.489 5.054 15.134 1.00 96.75 89 PRO A CA 1
ATOM 630 C C . PRO A 1 89 ? -9.283 6.572 15.248 1.00 96.75 89 PRO A C 1
ATOM 632 O O . PRO A 1 89 ? -10.161 7.347 14.877 1.00 96.75 89 PRO A O 1
ATOM 635 N N . ASP A 1 90 ? -8.126 7.000 15.759 1.00 96.56 90 ASP A N 1
ATOM 636 C CA . ASP A 1 90 ? -7.691 8.397 15.805 1.00 96.56 90 ASP A CA 1
ATOM 637 C C . ASP A 1 90 ? -6.982 8.867 14.517 1.00 96.56 90 ASP A C 1
ATOM 639 O O . ASP A 1 90 ? -6.574 10.025 14.434 1.00 96.56 90 ASP A O 1
ATOM 643 N N . GLY A 1 91 ? -6.849 7.993 13.512 1.00 97.25 91 GLY A N 1
ATOM 644 C CA . GLY A 1 91 ? -6.184 8.277 12.240 1.00 97.25 91 GLY A CA 1
ATOM 645 C C . GLY A 1 91 ? -4.682 7.977 12.221 1.00 97.25 91 GLY A C 1
ATOM 646 O O . GLY A 1 91 ? -4.031 8.198 11.196 1.00 97.25 91 GLY A O 1
ATOM 647 N N . THR A 1 92 ? -4.111 7.468 1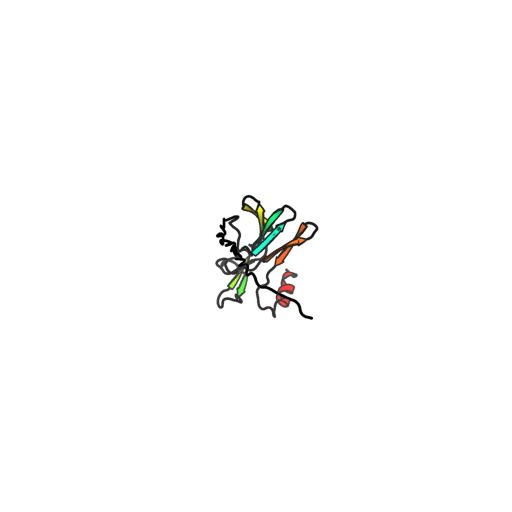3.319 1.00 98.25 92 THR A N 1
ATOM 648 C CA . THR A 1 92 ? -2.677 7.154 13.402 1.00 98.25 92 THR A CA 1
ATOM 649 C C . THR A 1 92 ? -2.313 5.986 12.491 1.00 98.25 92 THR A C 1
ATOM 651 O O . THR A 1 92 ? -2.782 4.867 12.689 1.00 98.25 92 THR A O 1
ATOM 654 N N . VAL A 1 93 ? -1.419 6.225 11.530 1.00 98.69 93 VAL A N 1
ATOM 655 C CA . VAL A 1 93 ? -0.912 5.206 10.599 1.00 98.69 93 VAL A CA 1
ATOM 656 C C . VAL A 1 93 ? 0.350 4.550 11.161 1.00 98.69 93 VAL A C 1
ATOM 658 O O . VAL A 1 93 ? 1.331 5.226 11.458 1.00 98.69 93 VAL A O 1
ATOM 661 N N . THR A 1 94 ? 0.337 3.224 11.288 1.00 98.44 94 THR A N 1
ATOM 662 C CA . THR A 1 94 ? 1.464 2.402 11.751 1.00 98.44 94 THR A CA 1
ATOM 663 C C . THR A 1 94 ? 1.731 1.267 10.759 1.00 98.44 94 THR A C 1
ATOM 665 O O . THR A 1 94 ? 0.881 0.384 10.618 1.00 98.44 94 THR A O 1
ATOM 668 N N . PRO A 1 95 ? 2.903 1.218 10.104 1.00 97.88 95 PRO A N 1
ATOM 669 C CA . PRO A 1 95 ? 3.284 0.083 9.269 1.00 97.88 95 PRO A CA 1
ATOM 670 C C . PRO A 1 95 ? 3.383 -1.199 10.102 1.00 97.88 95 PRO A C 1
ATOM 672 O O . PRO A 1 95 ? 4.069 -1.226 11.124 1.00 97.88 95 PRO A O 1
ATOM 675 N N . VAL A 1 96 ? 2.712 -2.266 9.667 1.00 97.88 96 VAL A N 1
ATOM 676 C CA . VAL A 1 96 ? 2.686 -3.567 10.369 1.00 97.88 96 VAL A CA 1
ATOM 677 C C . VAL A 1 96 ? 3.319 -4.696 9.560 1.00 97.88 96 VAL A C 1
ATOM 679 O O . VAL A 1 96 ? 3.745 -5.697 10.129 1.00 97.88 96 VAL A O 1
ATOM 682 N N . LEU A 1 97 ? 3.432 -4.523 8.243 1.00 97.31 97 LEU A N 1
ATOM 683 C CA . LEU A 1 97 ? 4.199 -5.391 7.356 1.00 97.31 97 LEU A CA 1
ATOM 684 C C . LEU A 1 97 ? 4.932 -4.511 6.347 1.00 97.31 97 LEU A C 1
ATOM 686 O O . LEU A 1 97 ? 4.303 -3.711 5.664 1.00 97.31 97 LEU A O 1
ATOM 690 N N . THR A 1 98 ? 6.250 -4.639 6.252 1.00 97.88 98 THR A N 1
ATOM 691 C CA . THR A 1 98 ? 7.104 -3.786 5.409 1.00 97.88 98 THR A CA 1
ATOM 692 C C . THR A 1 98 ? 8.089 -4.632 4.604 1.00 97.88 98 THR A C 1
ATOM 694 O O . THR A 1 98 ? 8.136 -5.854 4.746 1.00 97.88 98 THR A O 1
ATOM 697 N N . GLY A 1 99 ? 8.871 -3.996 3.725 1.00 96.00 99 GLY A N 1
ATOM 698 C CA . GLY A 1 99 ? 9.876 -4.689 2.911 1.00 96.00 99 GLY A CA 1
ATOM 699 C C . GLY A 1 99 ? 9.287 -5.462 1.727 1.00 96.00 99 GLY A C 1
ATOM 700 O O . GLY A 1 99 ? 9.993 -6.228 1.066 1.00 96.00 99 GLY A O 1
ATOM 701 N N . LEU A 1 100 ? 8.000 -5.262 1.448 1.00 95.44 100 LEU A N 1
ATOM 702 C CA . LEU A 1 100 ? 7.289 -5.922 0.367 1.00 95.44 100 LEU A CA 1
ATOM 703 C C . LEU A 1 100 ? 7.769 -5.355 -0.983 1.00 95.44 100 LEU A C 1
ATOM 705 O O . LEU A 1 100 ? 8.030 -4.157 -1.116 1.00 95.44 100 LEU A O 1
ATOM 709 N N . SER A 1 101 ? 7.925 -6.220 -1.985 1.00 93.88 101 SER A N 1
ATOM 710 C CA . SER A 1 101 ? 8.285 -5.827 -3.348 1.00 93.88 101 SER A CA 1
ATOM 711 C C . SER A 1 101 ? 7.357 -4.749 -3.922 1.00 93.88 101 SER A C 1
ATOM 713 O O . SER A 1 101 ? 6.133 -4.812 -3.825 1.00 93.88 101 SER A O 1
ATOM 715 N N . SER A 1 102 ? 7.963 -3.763 -4.571 1.00 95.19 102 SER A N 1
ATOM 716 C CA . SER A 1 102 ? 7.290 -2.634 -5.201 1.00 95.19 102 SER A CA 1
ATOM 717 C C . SER A 1 102 ? 8.013 -2.268 -6.490 1.00 95.19 102 SER A C 1
ATOM 719 O O . SER A 1 102 ? 9.237 -2.170 -6.516 1.00 95.19 102 SER A O 1
ATOM 721 N N . LEU A 1 103 ? 7.261 -2.061 -7.562 1.00 94.44 103 LEU A N 1
ATOM 722 C CA . LEU A 1 103 ? 7.730 -1.533 -8.837 1.00 94.44 103 LEU A CA 1
ATOM 723 C C . LEU A 1 103 ? 7.040 -0.201 -9.074 1.00 94.44 103 LEU A C 1
ATOM 725 O O . LEU A 1 103 ? 5.820 -0.161 -9.053 1.00 94.44 103 LEU A O 1
ATOM 729 N N . ALA A 1 104 ? 7.774 0.871 -9.338 1.00 95.50 104 ALA A N 1
ATOM 730 C CA . ALA A 1 104 ? 7.179 2.171 -9.646 1.00 95.50 104 ALA A CA 1
ATOM 731 C C . ALA A 1 104 ? 8.059 2.946 -10.623 1.00 95.50 104 ALA A C 1
ATOM 733 O O . ALA A 1 104 ? 9.233 2.616 -10.789 1.00 95.50 104 ALA A O 1
ATOM 734 N N . LEU A 1 105 ? 7.519 3.992 -11.247 1.00 95.75 105 LEU A N 1
ATOM 735 C CA . LEU A 1 105 ? 8.349 4.941 -11.988 1.00 95.75 105 LEU A CA 1
ATOM 736 C C . LEU A 1 105 ? 9.400 5.567 -11.057 1.00 95.75 105 LEU A C 1
ATOM 738 O O . LEU A 1 105 ? 9.285 5.504 -9.834 1.00 95.75 105 LEU A O 1
ATOM 742 N N . ALA A 1 106 ? 10.432 6.189 -11.631 1.00 95.88 106 ALA A N 1
ATOM 743 C CA . ALA A 1 106 ? 11.523 6.799 -10.862 1.00 95.88 106 ALA A CA 1
ATOM 744 C C . ALA A 1 106 ? 11.056 7.819 -9.802 1.00 95.88 106 ALA A C 1
ATOM 746 O O . ALA A 1 106 ? 11.754 8.024 -8.812 1.00 95.88 106 ALA A O 1
ATOM 747 N N . ASP A 1 107 ? 9.892 8.444 -10.008 1.00 95.81 107 ASP A N 1
ATOM 748 C CA . ASP A 1 107 ? 9.255 9.397 -9.092 1.00 95.81 107 ASP A CA 1
ATOM 749 C C . ASP A 1 107 ? 8.333 8.741 -8.042 1.00 95.81 107 ASP A C 1
ATOM 751 O O . ASP A 1 107 ? 7.720 9.436 -7.234 1.00 95.81 107 ASP A O 1
ATOM 755 N N . GLY A 1 108 ? 8.218 7.412 -8.046 1.00 96.38 108 GLY A N 1
ATOM 756 C CA . GLY A 1 108 ? 7.359 6.637 -7.151 1.00 96.38 108 GLY A CA 1
ATOM 757 C C . GLY A 1 108 ? 5.893 6.541 -7.581 1.00 96.38 108 GLY A C 1
ATOM 758 O O . GLY A 1 108 ? 5.091 5.911 -6.885 1.00 96.38 108 GLY A O 1
ATOM 759 N N . SER A 1 109 ? 5.519 7.131 -8.718 1.00 95.19 109 SER A N 1
ATOM 760 C CA . SER A 1 109 ? 4.169 7.018 -9.269 1.00 95.19 109 SER A CA 1
ATOM 761 C C . SER A 1 109 ? 3.964 5.696 -10.019 1.00 95.19 109 SER A C 1
ATOM 763 O O . SER A 1 109 ? 4.908 4.965 -10.325 1.00 95.19 109 SER A O 1
ATOM 765 N N . ASN A 1 110 ? 2.703 5.378 -10.336 1.00 92.38 110 ASN A N 1
ATOM 766 C CA . ASN A 1 110 ? 2.324 4.157 -11.063 1.00 92.38 110 ASN A CA 1
ATOM 767 C C . ASN A 1 110 ? 2.829 2.869 -10.386 1.00 92.38 110 ASN A C 1
ATOM 769 O O . ASN A 1 110 ? 3.190 1.899 -11.052 1.00 92.38 110 ASN A O 1
ATOM 773 N N . ALA A 1 111 ? 2.854 2.874 -9.050 1.00 94.44 111 ALA A N 1
ATOM 774 C CA . ALA A 1 111 ? 3.390 1.772 -8.275 1.00 94.44 111 ALA A CA 1
ATOM 775 C C . ALA A 1 111 ? 2.534 0.498 -8.367 1.00 94.44 111 ALA A C 1
ATOM 777 O O . ALA A 1 111 ? 1.296 0.536 -8.315 1.00 94.44 111 ALA A O 1
ATOM 778 N N . VAL A 1 112 ? 3.218 -0.638 -8.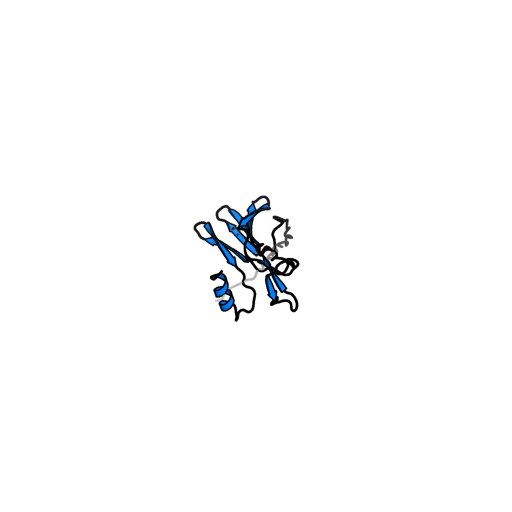418 1.00 93.00 112 VAL A N 1
ATOM 779 C CA . VAL A 1 112 ? 2.684 -1.994 -8.387 1.00 93.00 112 VAL A CA 1
ATOM 780 C C . VAL A 1 112 ? 3.361 -2.739 -7.247 1.00 93.00 112 VAL A C 1
ATOM 782 O O . VAL A 1 112 ? 4.579 -2.873 -7.210 1.00 93.00 112 VAL A O 1
ATOM 785 N N . GLY A 1 113 ? 2.550 -3.230 -6.322 1.00 94.94 113 GLY A N 1
ATOM 786 C CA . GLY A 1 113 ? 2.973 -3.972 -5.141 1.00 94.94 113 GLY A CA 1
ATOM 787 C C . GLY A 1 113 ? 1.744 -4.609 -4.488 1.00 94.94 113 GLY A C 1
ATOM 788 O O . GLY A 1 113 ? 0.854 -5.058 -5.228 1.00 94.94 113 GLY A O 1
ATOM 789 N N . PRO A 1 114 ? 1.641 -4.603 -3.148 1.00 96.94 114 PRO A N 1
ATOM 790 C CA . PRO A 1 114 ? 0.401 -4.927 -2.442 1.00 96.94 114 PRO A CA 1
ATOM 791 C C . PRO A 1 114 ? -0.803 -4.177 -3.033 1.00 96.94 114 PRO A C 1
ATOM 793 O O . PRO A 1 114 ? -0.744 -2.967 -3.248 1.00 96.94 114 PRO A O 1
ATOM 796 N N . GLN A 1 115 ? -1.876 -4.903 -3.345 1.00 96.19 115 GLN A N 1
ATOM 797 C CA . GLN A 1 115 ? -3.109 -4.350 -3.927 1.00 96.19 115 GLN A CA 1
ATOM 798 C C . GLN A 1 115 ? -4.273 -4.407 -2.960 1.00 96.19 115 GLN A C 1
ATOM 800 O O . GLN A 1 115 ? -5.115 -3.518 -2.980 1.00 96.19 115 GLN A O 1
ATOM 805 N N . ASP A 1 116 ? -4.340 -5.452 -2.146 1.00 96.94 116 ASP A N 1
ATOM 806 C CA . ASP A 1 116 ? -5.423 -5.620 -1.194 1.00 96.94 116 ASP A CA 1
ATOM 807 C C . ASP A 1 116 ? -4.949 -6.416 0.015 1.00 96.94 116 ASP A C 1
ATOM 809 O O . ASP A 1 116 ? -3.936 -7.120 -0.045 1.00 96.94 116 ASP A O 1
ATOM 813 N N . ILE A 1 117 ? -5.689 -6.298 1.107 1.00 97.81 117 ILE A N 1
ATOM 814 C CA . ILE A 1 117 ? -5.489 -7.057 2.332 1.00 97.81 117 ILE A CA 1
ATOM 815 C C . ILE A 1 117 ? -6.850 -7.544 2.819 1.00 97.81 117 ILE A C 1
ATOM 817 O O . ILE A 1 117 ? -7.800 -6.776 2.910 1.00 97.81 117 ILE A O 1
ATOM 821 N N . GLY A 1 118 ? -6.939 -8.833 3.131 1.00 97.88 118 GLY A N 1
ATOM 822 C CA . GLY A 1 118 ? -8.136 -9.464 3.676 1.00 97.88 118 GLY A CA 1
ATOM 823 C C . GLY A 1 118 ? -7.799 -10.329 4.880 1.00 97.88 118 GLY A C 1
ATOM 824 O O . GLY A 1 118 ? -6.658 -10.752 5.043 1.00 97.88 118 GLY A O 1
ATOM 825 N N . PHE A 1 119 ? -8.798 -10.615 5.706 1.00 97.94 119 PHE A N 1
ATOM 826 C CA . PHE A 1 119 ? -8.670 -11.521 6.842 1.00 97.94 119 PHE A CA 1
ATOM 827 C C . PHE A 1 119 ? -9.645 -12.685 6.682 1.00 97.94 119 PHE A C 1
ATOM 829 O O . PHE A 1 119 ? -10.778 -12.487 6.239 1.00 97.94 119 PHE A O 1
ATOM 836 N N . ASP A 1 120 ? -9.217 -13.896 7.032 1.00 96.69 120 ASP A N 1
ATOM 837 C CA . ASP A 1 120 ? -10.140 -15.026 7.153 1.00 96.69 120 ASP A CA 1
ATOM 838 C C . ASP A 1 120 ? -10.923 -14.991 8.481 1.00 96.69 120 ASP A C 1
ATOM 840 O O . ASP A 1 120 ? -10.749 -14.110 9.324 1.00 96.69 120 ASP A O 1
ATOM 844 N N . ALA A 1 121 ? -11.784 -15.992 8.686 1.00 96.00 121 ALA A N 1
ATOM 845 C 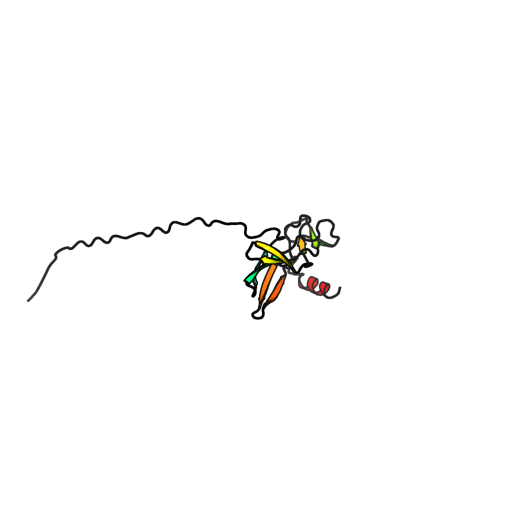CA . ALA A 1 121 ? -12.589 -16.128 9.900 1.00 96.00 121 ALA A CA 1
ATOM 846 C C . ALA A 1 121 ? -11.764 -16.336 11.187 1.00 96.00 121 ALA A C 1
ATOM 848 O O . ALA A 1 121 ? -12.305 -16.187 12.282 1.00 96.00 121 ALA A O 1
ATOM 849 N N . PHE A 1 122 ? -10.481 -16.688 11.072 1.00 96.12 122 PHE A N 1
ATOM 850 C CA . PHE A 1 122 ? -9.562 -16.870 12.196 1.00 96.12 122 PHE A CA 1
ATOM 851 C C . PHE A 1 122 ? -8.681 -15.636 12.435 1.00 96.12 122 PHE A C 1
ATOM 853 O O . PHE A 1 122 ? -7.900 -15.621 13.386 1.00 96.12 122 PHE A O 1
ATOM 860 N N . GLY A 1 123 ? -8.810 -14.599 11.601 1.00 95.12 123 GLY A N 1
ATOM 861 C CA . GLY A 1 123 ? -8.002 -13.387 11.674 1.00 95.12 123 GLY A CA 1
ATOM 862 C C . GLY A 1 123 ? -6.636 -13.506 10.999 1.00 95.12 123 GLY A C 1
ATOM 863 O O . GLY A 1 123 ? -5.770 -12.666 11.238 1.00 95.12 123 GLY A O 1
ATOM 864 N N . THR A 1 124 ? -6.421 -14.515 10.153 1.00 96.19 124 THR A N 1
ATOM 865 C CA . THR A 1 124 ? -5.190 -14.641 9.364 1.00 96.19 124 THR A CA 1
ATOM 866 C C . THR A 1 124 ? -5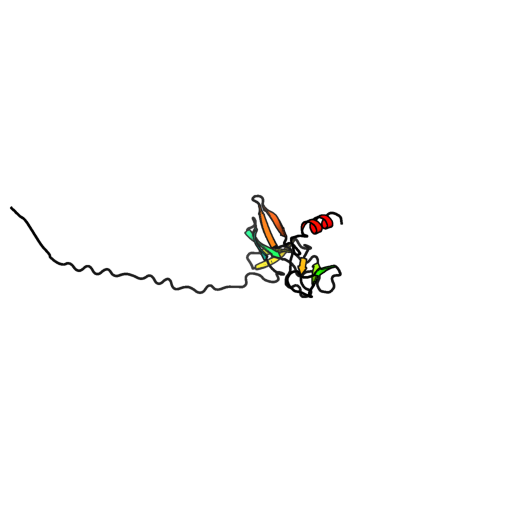.206 -13.625 8.220 1.00 96.19 124 THR A C 1
ATOM 868 O O . THR A 1 124 ? -6.158 -13.637 7.435 1.00 96.19 124 THR A O 1
ATOM 871 N N . PRO A 1 125 ? -4.182 -12.761 8.083 1.00 95.62 125 PRO A N 1
ATOM 872 C CA . PRO A 1 125 ? -4.114 -11.802 6.988 1.00 95.62 125 PRO A CA 1
ATOM 873 C C . PRO A 1 125 ? -3.635 -12.445 5.679 1.00 95.62 125 PRO A C 1
ATOM 875 O O . PRO A 1 125 ? -2.671 -13.210 5.655 1.00 95.62 125 PRO A O 1
ATOM 878 N N . TYR A 1 126 ? -4.248 -12.040 4.570 1.00 96.69 126 TYR A N 1
ATOM 879 C CA . TYR A 1 126 ? -3.868 -12.380 3.202 1.00 96.69 126 TYR A CA 1
ATOM 880 C C . TYR A 1 126 ? -3.652 -11.099 2.407 1.00 96.69 126 TYR A C 1
ATOM 882 O O . TYR A 1 126 ? -4.578 -10.309 2.240 1.00 96.69 126 TYR A O 1
ATOM 890 N N . VAL A 1 127 ? -2.438 -10.905 1.893 1.00 95.88 127 VAL A N 1
ATOM 891 C CA . VAL A 1 127 ? -2.114 -9.774 1.016 1.00 95.88 127 VAL A CA 1
ATOM 892 C C . VAL A 1 127 ? -2.228 -10.224 -0.433 1.00 95.88 127 VAL A C 1
ATOM 894 O O . VAL A 1 127 ? -1.531 -11.145 -0.862 1.00 95.88 127 VAL A O 1
ATOM 897 N N . LEU A 1 128 ? -3.077 -9.551 -1.205 1.00 93.75 128 LEU A N 1
ATOM 898 C CA . LEU A 1 128 ? -3.138 -9.729 -2.647 1.00 93.75 128 LEU A CA 1
ATOM 899 C C . LEU A 1 128 ? -2.043 -8.897 -3.310 1.00 93.75 128 LEU A C 1
ATOM 901 O O . LEU A 1 128 ? -1.910 -7.700 -3.053 1.00 93.75 128 LEU A O 1
ATOM 905 N N . TYR A 1 129 ? -1.295 -9.524 -4.212 1.00 88.38 129 TYR A N 1
ATOM 906 C CA . TYR A 1 129 ? -0.227 -8.873 -4.958 1.00 88.38 129 TYR A CA 1
ATOM 907 C C . TYR A 1 129 ? -0.595 -8.636 -6.416 1.00 88.38 129 TYR A C 1
ATOM 909 O O . TYR A 1 129 ? -1.089 -9.527 -7.108 1.00 88.38 129 TYR A O 1
ATOM 917 N N . GLY A 1 130 ? -0.306 -7.425 -6.888 1.00 77.50 130 GLY A N 1
ATOM 918 C CA . GLY A 1 130 ? -0.467 -7.047 -8.283 1.00 77.50 130 GLY A CA 1
ATOM 919 C C . GLY A 1 130 ? 0.718 -7.540 -9.099 1.00 77.50 130 GLY A C 1
ATOM 920 O O . GLY A 1 130 ? 1.864 -7.419 -8.673 1.00 77.50 130 GLY A O 1
ATOM 921 N N . SER A 1 131 ? 0.446 -8.079 -10.285 1.00 72.06 131 SER A N 1
ATOM 922 C CA . SER A 1 131 ? 1.476 -8.382 -11.277 1.00 72.06 131 SER A CA 1
ATOM 923 C C . SER A 1 131 ? 1.489 -7.286 -12.336 1.00 72.06 131 SER A C 1
ATOM 925 O O . SER A 1 131 ? 0.433 -6.804 -12.747 1.00 72.06 131 SER A O 1
ATOM 927 N N . VAL A 1 132 ? 2.682 -6.899 -12.780 1.00 72.56 132 VAL A N 1
ATOM 928 C CA . VAL A 1 132 ? 2.888 -5.956 -13.879 1.00 72.56 132 VAL A CA 1
ATOM 929 C C . VAL A 1 132 ? 3.810 -6.581 -14.911 1.00 72.56 132 VAL A C 1
ATOM 931 O O . VAL A 1 132 ? 4.800 -7.223 -14.566 1.00 72.56 132 VAL A O 1
ATOM 934 N N . GLY A 1 133 ? 3.453 -6.416 -16.180 1.00 68.00 133 GLY A N 1
ATOM 935 C CA . GLY A 1 133 ? 4.149 -7.016 -17.310 1.00 68.00 133 GLY A CA 1
ATOM 936 C C . GLY A 1 133 ? 3.174 -7.596 -18.327 1.00 68.00 133 GLY A C 1
ATOM 937 O O . GLY A 1 133 ? 1.958 -7.550 -18.145 1.00 68.00 133 GLY A O 1
ATOM 938 N N . ASP A 1 134 ? 3.723 -8.137 -19.409 1.00 68.56 134 ASP A N 1
ATOM 939 C CA . ASP A 1 134 ? 2.956 -8.840 -20.435 1.00 68.56 134 ASP A CA 1
ATOM 940 C C . ASP A 1 134 ? 2.275 -10.085 -19.829 1.00 68.56 134 ASP A C 1
ATOM 942 O O . ASP A 1 134 ? 2.981 -10.998 -19.377 1.00 68.56 134 ASP A O 1
ATOM 946 N N . PRO A 1 135 ? 0.928 -10.171 -19.822 1.00 69.69 135 PRO A N 1
ATOM 947 C CA . PRO A 1 135 ? 0.215 -11.327 -19.289 1.00 69.69 135 PRO A CA 1
ATOM 948 C C . PRO A 1 135 ? 0.637 -12.647 -19.941 1.00 69.69 135 PRO A C 1
ATOM 950 O O . PRO A 1 135 ? 0.636 -13.675 -19.266 1.00 69.69 135 PRO A O 1
ATOM 953 N N . ALA A 1 136 ? 1.058 -12.624 -21.213 1.00 71.19 136 ALA A N 1
ATOM 954 C CA . ALA A 1 136 ? 1.532 -13.807 -21.932 1.00 71.19 136 ALA A CA 1
ATOM 955 C C . ALA A 1 136 ? 2.861 -14.357 -21.383 1.00 71.19 136 ALA A C 1
ATOM 957 O O . ALA A 1 136 ? 3.251 -15.480 -21.701 1.00 71.19 136 ALA A O 1
ATOM 958 N N . ARG A 1 137 ? 3.566 -13.580 -20.553 1.00 65.81 137 ARG A N 1
ATOM 959 C CA . ARG A 1 137 ? 4.860 -13.937 -19.957 1.00 65.81 137 ARG A CA 1
ATOM 960 C C . ARG A 1 137 ? 4.805 -14.142 -18.444 1.00 65.81 137 ARG A C 1
ATOM 962 O O . ARG A 1 137 ? 5.839 -14.451 -17.856 1.00 65.81 137 ARG A O 1
ATOM 969 N N . ARG A 1 138 ? 3.623 -14.042 -17.821 1.00 64.81 138 ARG A N 1
ATOM 970 C CA . ARG A 1 138 ? 3.424 -14.203 -16.367 1.00 64.81 138 ARG A CA 1
ATOM 971 C C . ARG A 1 138 ? 4.118 -15.455 -15.813 1.00 64.81 138 ARG A C 1
ATOM 973 O O . ARG A 1 138 ? 4.843 -15.373 -14.823 1.00 64.81 138 ARG A O 1
ATOM 980 N N . ASP A 1 139 ? 3.919 -16.598 -16.464 1.00 67.44 139 ASP A N 1
ATOM 981 C CA . ASP A 1 139 ? 4.387 -17.895 -15.957 1.00 67.44 139 ASP A CA 1
ATOM 982 C C . ASP A 1 139 ? 5.916 -18.031 -16.018 1.00 67.44 139 ASP A C 1
ATOM 984 O O . ASP A 1 139 ? 6.520 -18.745 -15.221 1.00 67.44 139 ASP A O 1
ATOM 988 N N . GLN A 1 140 ? 6.569 -17.285 -16.914 1.00 57.88 140 GLN A N 1
ATOM 989 C CA . GLN A 1 140 ? 8.030 -17.238 -17.013 1.00 57.88 140 GLN A CA 1
ATOM 990 C C . GLN A 1 140 ? 8.643 -16.406 -15.877 1.00 57.88 140 GLN A C 1
ATOM 992 O O . GLN A 1 140 ? 9.758 -16.680 -15.435 1.00 57.88 140 GLN A O 1
ATOM 997 N N . THR A 1 141 ? 7.909 -15.407 -15.379 1.00 50.66 141 THR A N 1
ATOM 998 C CA . THR A 1 141 ? 8.344 -14.532 -14.284 1.00 50.66 141 THR A CA 1
ATOM 999 C C . THR A 1 141 ? 8.191 -15.201 -12.912 1.00 50.66 141 THR A C 1
ATOM 1001 O O . THR A 1 141 ? 9.059 -15.022 -12.060 1.00 50.66 141 THR A O 1
ATOM 1004 N N . LEU A 1 142 ? 7.158 -16.031 -12.707 1.00 45.31 142 LEU A N 1
ATOM 1005 C CA . LEU A 1 142 ? 6.912 -16.734 -11.434 1.00 45.31 142 LEU A CA 1
ATOM 1006 C C . LEU A 1 142 ? 7.936 -17.841 -11.127 1.00 45.31 142 LEU A C 1
ATOM 1008 O O . LEU A 1 142 ? 8.257 -18.079 -9.967 1.00 45.31 142 LEU A O 1
ATOM 1012 N N . ILE A 1 143 ? 8.499 -18.493 -12.148 1.00 39.06 143 ILE A N 1
ATOM 1013 C CA . ILE A 1 143 ? 9.478 -19.578 -11.950 1.00 39.06 143 ILE A CA 1
ATOM 1014 C C . ILE A 1 143 ? 10.839 -19.035 -11.479 1.00 39.06 143 ILE A C 1
ATOM 1016 O O . ILE A 1 143 ? 11.576 -19.728 -10.781 1.00 39.06 143 ILE A O 1
ATOM 1020 N N . ARG A 1 144 ? 11.175 -17.779 -11.801 1.00 39.56 144 ARG A N 1
ATOM 1021 C CA . ARG A 1 144 ? 12.488 -17.197 -11.478 1.00 39.56 144 ARG A CA 1
ATOM 1022 C C . ARG A 1 144 ? 12.596 -16.645 -10.054 1.00 39.56 144 ARG A C 1
ATOM 1024 O O . ARG A 1 144 ? 13.711 -16.458 -9.581 1.00 39.56 144 ARG A O 1
ATOM 1031 N N . SER A 1 145 ? 11.476 -16.394 -9.365 1.00 38.91 145 SER A N 1
ATOM 1032 C CA . SER A 1 145 ? 11.488 -15.879 -7.984 1.00 38.91 145 SER A CA 1
ATOM 1033 C C . SER A 1 145 ? 11.573 -16.972 -6.912 1.00 38.91 145 SER A C 1
ATOM 1035 O O . SER A 1 145 ? 11.651 -16.646 -5.734 1.00 38.91 145 SER A O 1
ATOM 1037 N N . LEU A 1 146 ? 11.536 -18.254 -7.297 1.00 38.50 146 LEU A N 1
ATOM 1038 C CA . LEU A 1 146 ? 11.682 -19.403 -6.389 1.00 38.50 146 LEU A CA 1
ATOM 1039 C C . LEU A 1 146 ? 13.062 -20.072 -6.490 1.00 38.50 146 LEU A C 1
ATOM 1041 O O . LEU A 1 146 ? 13.305 -21.092 -5.851 1.00 38.50 146 LEU A O 1
ATOM 1045 N N . SER A 1 147 ? 13.958 -19.516 -7.306 1.00 34.06 147 SER A N 1
ATOM 1046 C CA . SER A 1 147 ? 15.303 -20.044 -7.552 1.00 34.06 147 SER A CA 1
ATOM 1047 C C . SER A 1 147 ? 16.419 -19.074 -7.143 1.00 34.06 147 SER A C 1
ATOM 1049 O O . SER A 1 147 ? 17.514 -19.157 -7.699 1.00 34.06 147 SER A O 1
ATOM 1051 N N . GLY A 1 148 ? 16.132 -18.122 -6.252 1.00 35.91 148 GLY A N 1
ATOM 1052 C CA . GLY A 1 148 ? 17.085 -17.136 -5.732 1.00 35.91 148 GLY A CA 1
ATOM 1053 C C . GLY A 1 148 ? 17.250 -17.262 -4.230 1.00 35.91 148 GLY A C 1
ATOM 1054 O O . GLY A 1 148 ? 16.204 -17.400 -3.560 1.00 35.91 148 GLY A O 1
#

Radius of gyration: 28.96 Å; chains: 1; bounding box: 111×38×40 Å

Secondary structure (DSSP, 8-state):
-----------------------PPPPP-------SSEEEEEE-TTS-EEEEE----S-TT-S-EEE-SSSTT-EEEEEEEEEEEEE-TT--EEEEEEEEEEEE-TTS-S-BSEEEEEE-TT--EEEEE---S-GGGHHHHHHHTT--

Sequence (148 aa):
MNINHSVCSLAVTCLFFSITNTAQAATFTRFAEGLQNARGLTFGPDGELYVAEAGIGGGSTSSSSIPSPNIPGLDLYLGNTGAVSKVSPDGTVTPVLTGLSSLALADGSNAVGPQDIGFDAFGTPYVLYGSVGDPARRDQTLIRSLSG

InterPro domains:
  IPR048031 ScyD/ScyE-like [NF033206] (29-139)